Protein AF-A0AAD7LQ20-F1 (afdb_monomer)

Nearest PDB structures (foldseek):
  2kn4-assembly1_A  TM=4.899E-01  e=9.758E-01  Streptococcus sp. 'group G'
  3mi7-assembly1_X-2  TM=3.650E-01  e=8.536E+00  Human papillomavirus 16
  1zzf-assembly1_B  TM=3.301E-01  e=7.513E+00  Human papillomavirus 16
  3zfv-assembly3_D  TM=3.156E-01  e=6.205E+00  Saccharolobus solfataricus

Radius of gyration: 23.11 Å; Cα contacts (8 Å, |Δi|>4): 208; chains: 1; bounding box: 68×62×47 Å

Organism: Quillaja saponaria (NCBI:txid32244)

pLDDT: mean 76.3, std 13.93, range [39.38, 92.31]

Secondary structure (DSSP, 8-state):
-TTTTTSPPEEETTEEE------TT--TTT----EEEEEEEEET--GGG--HHHHHHHHTTTSEEEEE-HHHHTT--TTEEEEEEEEETTSPP--EEEETTEEEE-EEES-TTB-TTT--BS--GGG-HHHHHHHHHHHHHHHHHHHHHHTS-----

Mean predicted aligned error: 12.34 Å

InterPro domains:
  IPR001878 Zinc finger, CCHC-type [PS50158] (115-128)
  IPR040256 Uncharacterized protein At4g02000-like [PTHR31286] (1-137)

Sequence (157 aa):
MEMVWKGSPWLILDHYLTLRHWEPNFDPFNTKEEKVTVWVRFPGIPIEYHDGQFLTNLSRRIGTPVKCDSTTSHADRVNFARVCIEVDLTKTLVSKYRQRKRVLYIEFERLHLVCFQCGKYGHTKETCYEVTHKEQAVNTSMSEAEVLKGLGTSFGW

Foldseek 3Di:
DCDVVLDAFDADPLDTDADDDDDPPDDPVPDDPQKGKWKKKFFPDALVQLDPVSVCVVCVVFAHFRAWDVCSNVCVDRGITMTIGMHGLQDQGDQWDDDPPDIIGMDTPSQDQQAPPRRHGDHYVVPDPVVVVVVVVVVVVVVVVVVVVVVPDDDDD

Structure (mmCIF, N/CA/C/O backbone):
data_AF-A0AAD7LQ20-F1
#
_entry.id   AF-A0AAD7LQ20-F1
#
loop_
_atom_site.group_PDB
_atom_site.id
_atom_site.type_symbol
_atom_site.label_atom_id
_atom_site.label_alt_id
_atom_site.label_comp_id
_atom_site.label_asym_id
_atom_site.label_entity_id
_atom_site.label_seq_id
_atom_site.pdbx_PDB_ins_code
_atom_site.Cartn_x
_atom_site.Cartn_y
_atom_site.Cartn_z
_atom_site.occupancy
_atom_site.B_iso_or_equiv
_atom_site.auth_seq_id
_atom_site.auth_comp_id
_atom_site.auth_asym_id
_atom_site.auth_atom_id
_atom_site.pdbx_PDB_model_num
ATOM 1 N N . MET A 1 1 ? 15.578 -17.427 10.341 1.00 39.38 1 MET A N 1
ATOM 2 C CA . MET A 1 1 ? 14.529 -16.614 11.005 1.00 39.38 1 MET A CA 1
ATOM 3 C C . MET A 1 1 ? 14.106 -15.367 10.221 1.00 39.38 1 MET A C 1
ATOM 5 O O . MET A 1 1 ? 12.972 -14.953 10.389 1.00 39.38 1 MET A O 1
ATOM 9 N N . GLU A 1 2 ? 14.918 -14.797 9.318 1.00 45.28 2 GLU A N 1
ATOM 10 C CA . GLU A 1 2 ? 14.503 -13.634 8.495 1.00 45.28 2 GLU A CA 1
ATOM 11 C C . GLU A 1 2 ? 13.438 -13.924 7.415 1.00 45.28 2 GLU A C 1
ATOM 13 O O . GLU A 1 2 ? 12.812 -12.994 6.912 1.00 45.28 2 GLU A O 1
ATOM 18 N N . MET A 1 3 ? 13.220 -15.187 7.031 1.00 45.62 3 MET A N 1
ATOM 19 C CA . MET A 1 3 ? 12.320 -15.532 5.916 1.00 45.62 3 MET A CA 1
ATOM 20 C C . MET A 1 3 ? 10.839 -15.258 6.213 1.00 45.62 3 MET A C 1
ATOM 22 O O . MET A 1 3 ? 10.075 -15.044 5.279 1.00 45.62 3 MET A O 1
ATOM 26 N N . VAL A 1 4 ? 10.444 -15.233 7.491 1.00 50.97 4 VAL A N 1
ATOM 27 C CA . VAL A 1 4 ? 9.051 -14.982 7.901 1.00 50.97 4 VAL A CA 1
ATOM 28 C C . VAL A 1 4 ? 8.698 -13.497 7.752 1.00 50.97 4 VAL A C 1
ATOM 30 O O . VAL A 1 4 ? 7.628 -13.173 7.251 1.00 50.97 4 VAL A O 1
ATOM 33 N N . TRP A 1 5 ? 9.640 -12.606 8.085 1.00 51.75 5 TRP A N 1
ATOM 34 C CA . TRP A 1 5 ? 9.490 -11.149 7.964 1.00 51.75 5 TRP A CA 1
ATOM 35 C C . TRP A 1 5 ? 9.653 -10.643 6.528 1.00 51.75 5 TRP A C 1
ATOM 37 O O . TRP A 1 5 ? 8.991 -9.697 6.123 1.00 51.75 5 TRP A O 1
ATOM 47 N N . LYS A 1 6 ? 10.517 -11.289 5.733 1.00 53.47 6 LYS A N 1
ATOM 48 C CA . LYS A 1 6 ? 10.741 -10.965 4.309 1.00 53.47 6 LYS A CA 1
ATOM 49 C C . LYS A 1 6 ? 9.741 -11.661 3.365 1.00 53.47 6 LYS A C 1
ATOM 51 O O . LYS A 1 6 ? 9.909 -11.605 2.140 1.00 53.47 6 LYS A O 1
ATOM 56 N N . GLY A 1 7 ? 8.766 -12.377 3.930 1.00 55.62 7 GLY A N 1
ATOM 57 C CA . GLY A 1 7 ? 7.741 -13.135 3.220 1.00 55.62 7 GLY A CA 1
ATOM 58 C C . GLY A 1 7 ? 6.648 -12.245 2.629 1.00 55.62 7 GLY A C 1
ATOM 59 O O . GLY A 1 7 ? 6.456 -11.107 3.040 1.00 55.62 7 GLY A O 1
ATOM 60 N N . SER A 1 8 ? 5.939 -12.770 1.629 1.00 57.12 8 SER A N 1
ATOM 61 C CA . SER A 1 8 ? 4.755 -12.106 1.069 1.00 57.12 8 SER A CA 1
ATOM 62 C C . SER A 1 8 ? 3.671 -11.915 2.141 1.00 57.12 8 SER A C 1
ATOM 64 O O . SER 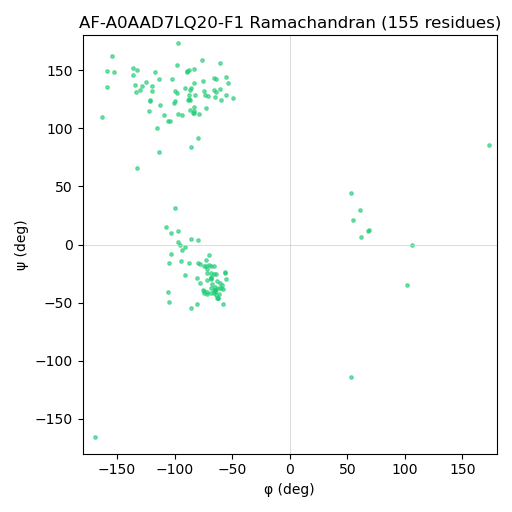A 1 8 ? 3.640 -12.702 3.085 1.00 57.12 8 SER A O 1
ATOM 66 N N . PRO A 1 9 ? 2.757 -10.939 1.977 1.00 65.12 9 PRO A N 1
ATOM 67 C CA . PRO A 1 9 ? 1.611 -10.764 2.866 1.00 65.12 9 PRO A CA 1
ATOM 68 C C . PRO A 1 9 ? 0.884 -12.096 3.056 1.00 65.12 9 PRO A C 1
ATOM 70 O O . PRO A 1 9 ? 0.537 -12.758 2.070 1.00 65.12 9 PRO A O 1
ATOM 73 N N . TRP A 1 10 ? 0.695 -12.503 4.308 1.00 69.25 10 TRP A N 1
ATOM 74 C CA . TRP A 1 10 ? 0.050 -13.765 4.635 1.00 69.25 10 TRP A CA 1
ATOM 75 C C . TRP A 1 10 ? -1.463 -13.577 4.573 1.00 69.25 10 TRP A C 1
ATOM 77 O O . TRP A 1 10 ? -2.016 -12.654 5.167 1.00 69.25 10 TRP A O 1
ATOM 87 N N . LEU A 1 11 ? -2.125 -14.457 3.830 1.00 66.38 11 LEU A N 1
ATOM 88 C CA . LEU A 1 11 ? -3.578 -14.532 3.757 1.00 66.38 11 LEU A CA 1
ATOM 89 C C . LEU A 1 11 ? -3.992 -15.926 4.192 1.00 66.38 11 LEU A C 1
ATOM 91 O O . LEU A 1 11 ? -3.525 -16.915 3.625 1.00 66.38 11 LEU A O 1
ATOM 95 N N . ILE A 1 12 ? -4.863 -15.987 5.189 1.00 72.56 12 ILE A N 1
ATOM 96 C CA . ILE A 1 12 ? -5.468 -17.227 5.663 1.00 72.56 12 ILE A CA 1
ATOM 97 C C . ILE A 1 12 ? -6.972 -17.032 5.530 1.00 72.56 12 ILE A C 1
ATOM 99 O O . ILE A 1 12 ? -7.528 -16.161 6.189 1.00 72.56 12 ILE A O 1
ATOM 103 N N . LEU A 1 13 ? -7.620 -17.818 4.663 1.00 72.94 13 LEU A N 1
ATOM 104 C CA . LEU A 1 13 ? -9.072 -17.741 4.427 1.00 72.94 13 LEU A CA 1
ATOM 105 C C . LEU A 1 13 ? -9.549 -16.317 4.068 1.00 72.94 13 LEU A C 1
ATOM 107 O O . LEU A 1 13 ? -10.516 -15.827 4.633 1.00 72.94 13 LEU A O 1
ATOM 111 N N . ASP A 1 14 ? -8.822 -15.629 3.183 1.00 67.06 14 ASP A N 1
ATOM 112 C CA . ASP A 1 14 ? -9.067 -14.230 2.780 1.00 67.06 14 ASP A CA 1
ATOM 113 C C . ASP A 1 14 ? -8.968 -13.177 3.900 1.00 67.06 14 ASP A C 1
ATOM 115 O O . ASP A 1 14 ? -9.168 -11.983 3.663 1.00 67.06 14 ASP A O 1
ATOM 119 N N . HIS A 1 15 ? -8.539 -13.582 5.096 1.00 69.06 15 HIS A N 1
ATOM 120 C CA . HIS A 1 15 ? -8.163 -12.677 6.170 1.00 69.06 15 HIS A CA 1
ATOM 121 C C . HIS A 1 15 ? -6.670 -12.354 6.108 1.00 69.06 15 HIS A C 1
ATOM 123 O O . HIS A 1 15 ? -5.819 -13.234 5.936 1.00 69.06 15 HIS A O 1
ATOM 129 N N . TYR A 1 16 ? -6.353 -11.070 6.259 1.00 70.06 16 TYR A N 1
ATOM 130 C CA . TYR A 1 16 ? -4.983 -10.585 6.344 1.00 70.06 16 TYR A CA 1
ATOM 131 C C . TYR A 1 16 ? -4.348 -10.982 7.664 1.00 70.06 16 TYR A C 1
ATOM 133 O O . TYR A 1 16 ? -4.881 -10.675 8.728 1.00 70.06 16 TYR A O 1
ATOM 141 N N . LEU A 1 17 ? -3.175 -11.598 7.585 1.00 71.44 17 LEU A N 1
ATOM 142 C CA . LEU A 1 17 ? -2.297 -11.773 8.725 1.00 71.44 17 LEU A CA 1
ATOM 143 C C . LEU A 1 17 ? -1.145 -10.774 8.601 1.00 71.44 17 LEU A C 1
ATOM 145 O O . LEU A 1 17 ? -0.243 -10.929 7.770 1.00 71.44 17 LEU A O 1
ATOM 149 N N . THR A 1 18 ? -1.190 -9.741 9.435 1.00 67.69 18 THR A N 1
ATOM 150 C CA . THR A 1 18 ? -0.091 -8.791 9.602 1.00 67.69 18 THR A CA 1
ATOM 151 C C . THR A 1 18 ? 0.872 -9.347 10.643 1.00 67.69 18 THR A C 1
ATOM 153 O O . THR A 1 18 ? 0.463 -9.842 11.690 1.00 67.69 18 THR A O 1
ATOM 156 N N . LEU A 1 19 ? 2.167 -9.312 10.343 1.00 70.94 19 LEU A N 1
ATOM 157 C CA . LEU A 1 19 ? 3.207 -9.673 11.299 1.00 70.94 19 LEU A CA 1
ATOM 158 C C . LEU A 1 19 ? 3.783 -8.391 11.895 1.00 70.94 19 LEU A C 1
ATOM 160 O O . LEU A 1 19 ? 4.162 -7.488 11.150 1.00 70.94 19 LEU A O 1
ATOM 164 N N . ARG A 1 20 ? 3.911 -8.338 13.223 1.00 70.31 20 ARG A N 1
ATOM 165 C CA . ARG A 1 20 ? 4.514 -7.212 13.946 1.00 70.31 20 ARG A CA 1
ATOM 166 C C . ARG A 1 20 ? 5.654 -7.679 14.835 1.00 70.31 20 ARG A C 1
ATOM 168 O O . ARG A 1 20 ? 5.540 -8.708 15.499 1.00 70.31 20 ARG A O 1
ATOM 175 N N . HIS A 1 21 ? 6.735 -6.902 14.878 1.00 73.56 21 HIS A N 1
ATOM 176 C CA . HIS A 1 21 ? 7.794 -7.117 15.857 1.00 73.56 21 HIS A CA 1
ATOM 177 C C . HIS A 1 21 ? 7.222 -7.158 17.277 1.00 73.56 21 HIS A C 1
ATOM 179 O O . HIS A 1 21 ? 6.340 -6.379 17.629 1.00 73.56 21 HIS A O 1
ATOM 185 N N . TRP A 1 22 ? 7.731 -8.089 18.082 1.00 81.19 22 TRP A N 1
ATOM 186 C CA . TRP A 1 22 ? 7.350 -8.176 19.482 1.00 81.19 22 TRP A CA 1
ATOM 187 C C . TRP A 1 22 ? 7.712 -6.877 20.207 1.00 81.19 22 TRP A C 1
ATOM 189 O O . TRP A 1 22 ? 8.828 -6.374 20.066 1.00 81.19 22 TRP A O 1
ATOM 199 N N . GLU A 1 23 ? 6.773 -6.371 21.000 1.00 78.50 23 GLU A N 1
ATOM 200 C CA . GLU A 1 23 ? 6.939 -5.182 21.827 1.00 78.50 23 GLU A CA 1
ATOM 201 C C . GLU A 1 23 ? 6.524 -5.504 23.272 1.00 78.50 23 GLU A C 1
ATOM 203 O O . GLU A 1 23 ? 5.504 -6.170 23.489 1.00 78.50 23 GLU A O 1
ATOM 208 N N . PRO A 1 24 ? 7.291 -5.057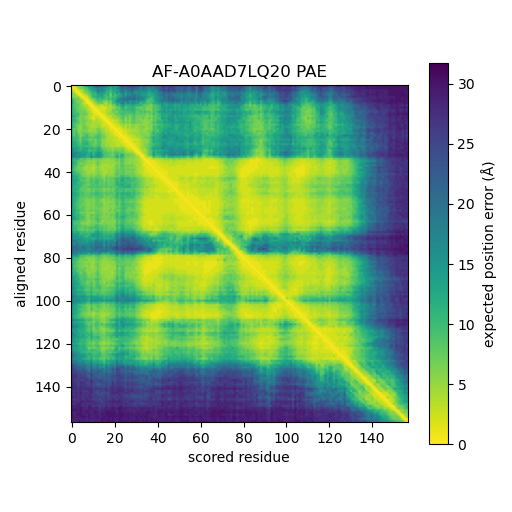 24.280 1.00 86.81 24 PRO A N 1
ATOM 209 C CA . PRO A 1 24 ? 6.906 -5.227 25.675 1.00 86.81 24 PRO A CA 1
ATOM 210 C C . PRO A 1 24 ? 5.648 -4.405 25.995 1.00 86.81 24 PRO A C 1
ATOM 212 O O . PRO A 1 24 ? 5.502 -3.280 25.525 1.00 86.81 24 PRO A O 1
ATOM 215 N N . ASN A 1 25 ? 4.767 -4.946 26.844 1.00 86.56 25 ASN A N 1
ATOM 216 C CA . ASN A 1 25 ? 3.491 -4.329 27.249 1.00 86.56 25 ASN A CA 1
ATOM 217 C C . ASN A 1 25 ? 2.492 -4.080 26.096 1.00 86.56 25 ASN A C 1
ATOM 219 O O . ASN A 1 25 ? 1.693 -3.148 26.164 1.00 86.56 25 ASN A O 1
ATOM 223 N N . PHE A 1 26 ? 2.524 -4.904 25.042 1.00 82.25 26 PHE A N 1
ATOM 224 C CA . PHE A 1 26 ? 1.543 -4.858 23.954 1.00 82.25 26 PHE A CA 1
ATOM 225 C C . PHE A 1 26 ? 0.112 -5.108 24.463 1.00 82.25 26 PHE A C 1
ATOM 227 O O . PHE A 1 26 ? -0.165 -6.146 25.065 1.00 82.25 26 PHE A O 1
ATOM 234 N N . ASP A 1 27 ? -0.794 -4.169 24.178 1.00 82.69 27 ASP A N 1
ATOM 235 C CA . ASP A 1 27 ? -2.222 -4.276 24.488 1.00 82.69 27 ASP A CA 1
ATOM 236 C C . ASP A 1 27 ? -3.026 -4.561 23.206 1.00 82.69 27 ASP A C 1
ATOM 238 O O . ASP A 1 27 ? -3.216 -3.650 22.393 1.00 82.69 27 ASP A O 1
ATOM 242 N N . PRO A 1 28 ? -3.535 -5.789 23.005 1.00 78.62 28 PRO A N 1
ATOM 243 C CA . PRO A 1 28 ? -4.271 -6.147 21.795 1.00 78.62 28 PRO A CA 1
ATOM 244 C C . PRO A 1 28 ? -5.604 -5.401 21.633 1.00 78.62 28 PRO A C 1
ATOM 246 O O . PRO A 1 28 ? -6.128 -5.361 20.524 1.00 78.62 28 PRO A O 1
ATOM 249 N N . PHE A 1 29 ? -6.168 -4.817 22.695 1.00 80.44 29 PHE A N 1
ATOM 250 C CA . PHE A 1 29 ? -7.479 -4.162 22.637 1.00 80.44 29 PHE A CA 1
ATOM 251 C C . PHE A 1 29 ? -7.395 -2.674 22.293 1.00 80.44 29 PHE A C 1
ATOM 253 O O . PHE A 1 29 ? -8.341 -2.118 21.737 1.00 80.44 29 PHE A O 1
ATOM 260 N N . ASN A 1 30 ? -6.269 -2.030 22.601 1.00 76.50 30 ASN A N 1
ATOM 261 C CA . ASN A 1 30 ? -6.044 -0.612 22.314 1.00 76.50 30 ASN A CA 1
ATOM 262 C C . ASN A 1 30 ? -5.104 -0.387 21.119 1.00 76.50 30 ASN A C 1
ATOM 264 O O . ASN A 1 30 ? -5.039 0.706 20.551 1.00 76.50 30 ASN A O 1
ATOM 268 N N . THR A 1 31 ? -4.363 -1.416 20.710 1.00 73.12 31 THR A N 1
ATOM 269 C CA . THR A 1 31 ? -3.417 -1.286 19.607 1.00 73.12 31 THR A CA 1
ATOM 270 C C . THR A 1 31 ? -4.132 -1.344 18.263 1.00 73.12 31 THR A C 1
ATOM 272 O O . THR A 1 31 ? -4.625 -2.389 17.846 1.00 73.12 31 THR A O 1
ATOM 275 N N . LYS A 1 32 ? -4.143 -0.221 17.542 1.00 67.88 32 LYS A N 1
ATOM 276 C CA . LYS A 1 32 ? -4.608 -0.176 16.155 1.00 67.88 32 LYS A CA 1
ATOM 277 C C . LYS A 1 32 ? -3.478 -0.606 15.225 1.00 67.88 32 LYS A C 1
ATOM 279 O O . LYS A 1 32 ? -2.461 0.076 15.108 1.00 67.88 32 LYS A O 1
ATOM 284 N N . GLU A 1 33 ? -3.643 -1.745 14.562 1.00 66.50 33 GLU A N 1
ATOM 285 C CA . GLU A 1 33 ? -2.777 -2.127 13.446 1.00 66.50 33 GLU A CA 1
ATOM 286 C C . GLU A 1 33 ? -3.213 -1.387 12.187 1.00 66.50 33 GLU A C 1
ATOM 288 O O . GLU A 1 33 ? -4.085 -1.807 11.432 1.00 66.50 33 GLU A O 1
ATOM 293 N N . GLU A 1 34 ? -2.600 -0.228 11.989 1.00 78.94 34 GLU A N 1
ATOM 294 C CA . GLU A 1 34 ? -2.936 0.683 10.899 1.00 78.94 34 GLU A CA 1
ATOM 295 C C . GLU A 1 34 ? -2.067 0.460 9.664 1.00 78.94 34 GLU A C 1
ATOM 297 O O . GLU A 1 34 ? -2.290 1.08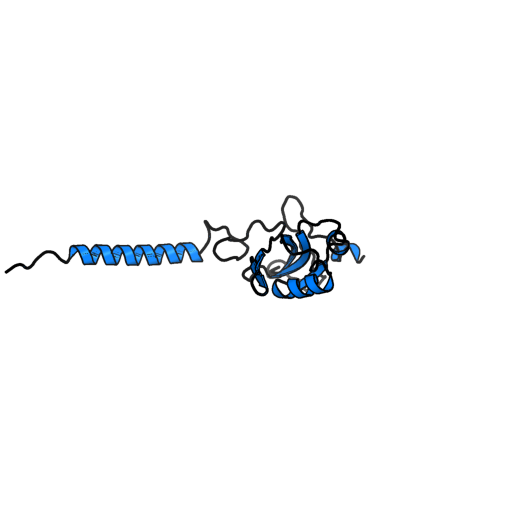1 8.631 1.00 78.94 34 GLU A O 1
ATOM 302 N N . LYS A 1 35 ? -1.075 -0.429 9.748 1.00 83.25 35 LYS A N 1
ATOM 303 C CA . LYS A 1 35 ? -0.129 -0.684 8.668 1.00 83.25 35 LYS A CA 1
ATOM 304 C C . LYS A 1 35 ? -0.194 -2.122 8.201 1.00 83.25 35 LYS A C 1
ATOM 306 O O . LYS A 1 35 ? -0.210 -3.042 9.010 1.00 83.25 35 LYS A O 1
ATOM 311 N N . VAL A 1 36 ? -0.172 -2.308 6.889 1.00 84.06 36 VAL A N 1
ATOM 312 C CA . VAL A 1 36 ? -0.169 -3.631 6.265 1.00 84.06 36 VAL A CA 1
ATOM 313 C C . VAL A 1 36 ? 0.836 -3.664 5.127 1.00 84.06 36 VAL A C 1
ATOM 315 O O . VAL A 1 36 ? 1.035 -2.679 4.417 1.00 84.06 36 VAL A O 1
ATOM 318 N N . THR A 1 37 ? 1.470 -4.816 4.938 1.00 86.69 37 THR A N 1
ATOM 319 C CA . THR A 1 37 ? 2.306 -5.057 3.764 1.00 86.69 37 THR A CA 1
ATOM 320 C C . THR A 1 37 ? 1.434 -5.587 2.630 1.00 86.69 37 THR A C 1
ATOM 322 O O . THR A 1 37 ? 0.688 -6.543 2.817 1.00 86.69 37 THR A O 1
ATOM 325 N N . VAL A 1 38 ? 1.519 -4.980 1.449 1.00 87.25 38 VAL A N 1
ATOM 326 C CA . VAL A 1 38 ? 0.737 -5.341 0.258 1.00 87.25 38 VAL A CA 1
ATOM 327 C C . VAL A 1 38 ? 1.618 -5.362 -0.982 1.00 87.25 38 VAL A C 1
ATOM 329 O O . VAL A 1 38 ? 2.621 -4.654 -1.083 1.00 87.25 38 VAL A O 1
ATOM 332 N N . TRP A 1 39 ? 1.238 -6.191 -1.951 1.00 89.94 39 TRP A N 1
ATOM 333 C CA . TRP A 1 39 ? 1.838 -6.154 -3.278 1.00 89.94 39 TRP A CA 1
ATOM 334 C C . TRP A 1 39 ? 1.128 -5.114 -4.133 1.00 89.94 39 TRP A C 1
ATOM 336 O O . TRP A 1 39 ? -0.098 -5.071 -4.184 1.00 89.94 39 TRP A O 1
ATOM 346 N N . VAL A 1 40 ? 1.910 -4.303 -4.833 1.00 91.31 40 VAL A N 1
ATOM 347 C CA . VAL A 1 40 ? 1.420 -3.269 -5.737 1.00 91.31 40 VAL A CA 1
ATOM 348 C C . VAL A 1 40 ? 1.926 -3.549 -7.140 1.00 91.31 40 VAL A C 1
ATOM 350 O O . VAL A 1 40 ? 3.117 -3.814 -7.331 1.00 91.31 40 VAL A O 1
ATOM 353 N N . ARG A 1 41 ? 1.021 -3.488 -8.119 1.00 91.94 41 ARG A N 1
ATOM 354 C CA . ARG A 1 41 ? 1.344 -3.578 -9.544 1.00 91.94 41 ARG A CA 1
ATOM 355 C C . ARG A 1 41 ? 1.327 -2.200 -10.187 1.00 91.94 41 ARG A C 1
ATOM 357 O O . ARG A 1 41 ? 0.461 -1.371 -9.908 1.00 91.94 41 ARG A O 1
ATOM 364 N N . PHE A 1 42 ? 2.262 -2.020 -11.108 1.00 91.06 42 PHE A N 1
ATOM 365 C CA . PHE A 1 42 ? 2.376 -0.877 -12.002 1.00 91.06 42 PHE A CA 1
ATOM 366 C C . PHE A 1 42 ? 2.134 -1.356 -13.442 1.00 91.06 42 PHE A C 1
ATOM 368 O O . PHE A 1 42 ? 3.096 -1.623 -14.173 1.00 91.06 42 PHE A O 1
ATOM 375 N N . PRO A 1 43 ? 0.867 -1.549 -13.851 1.00 89.56 43 PRO A N 1
ATOM 376 C CA . PRO A 1 43 ? 0.538 -1.978 -15.205 1.00 89.56 43 PRO A CA 1
ATOM 377 C C . PRO A 1 43 ? 0.944 -0.929 -16.246 1.00 89.56 43 PRO A C 1
ATOM 379 O O . PRO A 1 43 ? 0.814 0.278 -16.031 1.00 89.56 43 PRO A O 1
ATOM 382 N N . GLY A 1 44 ? 1.434 -1.397 -17.397 1.00 86.25 44 GLY A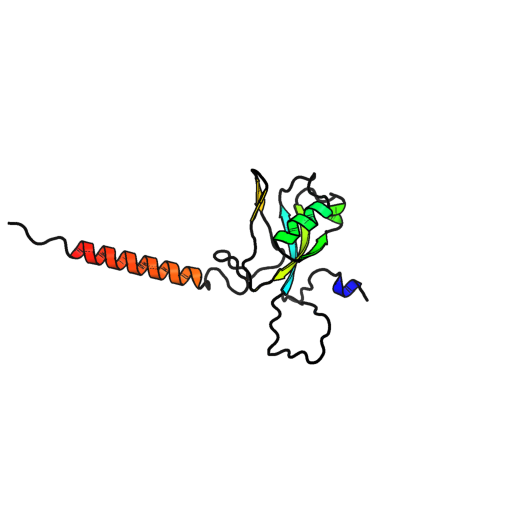 N 1
ATOM 383 C CA . GLY A 1 44 ? 1.748 -0.534 -18.542 1.00 86.25 44 GLY A CA 1
ATOM 384 C C . GLY A 1 44 ? 2.945 0.402 -18.342 1.00 86.25 44 GLY A C 1
ATOM 385 O O . GLY A 1 44 ? 3.145 1.320 -19.143 1.00 86.25 44 GLY A O 1
ATOM 386 N N . ILE A 1 45 ? 3.749 0.197 -17.292 1.00 86.31 45 ILE A N 1
ATOM 387 C CA . ILE A 1 45 ? 5.011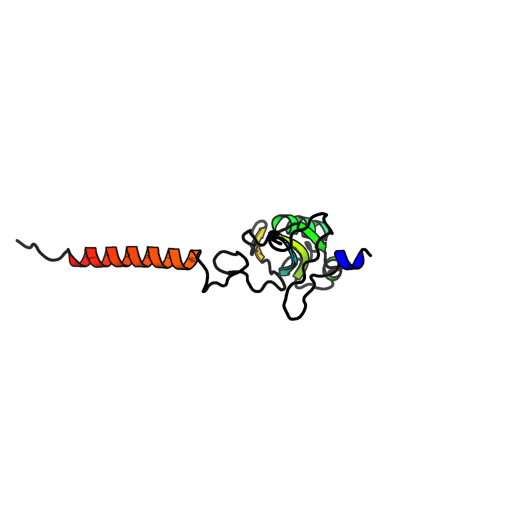 0.915 -17.141 1.00 86.31 45 ILE A CA 1
ATOM 388 C C . ILE A 1 45 ? 6.048 0.352 -18.137 1.00 86.31 45 ILE A C 1
ATOM 390 O O . ILE A 1 45 ? 6.229 -0.868 -18.188 1.00 86.31 45 ILE A O 1
ATOM 394 N N . PRO A 1 46 ? 6.717 1.201 -18.948 1.00 85.38 46 PRO A N 1
ATOM 395 C CA . PRO A 1 46 ? 7.730 0.737 -19.895 1.00 85.38 46 PRO A CA 1
ATOM 396 C C . PRO A 1 46 ? 8.834 -0.074 -19.216 1.00 85.38 46 PRO A C 1
ATOM 398 O O . PRO A 1 46 ? 9.248 0.271 -18.110 1.00 85.38 46 PRO A O 1
ATOM 401 N N . ILE A 1 47 ? 9.340 -1.098 -19.906 1.00 85.06 47 ILE A N 1
ATOM 402 C CA . ILE A 1 47 ? 10.390 -2.005 -19.409 1.00 85.06 47 ILE A CA 1
ATOM 403 C C . ILE A 1 47 ? 11.663 -1.270 -18.959 1.00 85.06 47 ILE A C 1
ATOM 405 O O . ILE A 1 47 ? 12.310 -1.673 -18.002 1.00 85.06 47 ILE A O 1
ATOM 409 N N . GLU A 1 48 ? 11.960 -0.120 -19.570 1.00 84.56 48 GLU A N 1
ATOM 410 C CA . GLU A 1 48 ? 13.053 0.794 -19.201 1.00 84.56 48 GLU A CA 1
ATOM 411 C C . GLU A 1 48 ? 12.987 1.265 -17.735 1.00 84.56 48 GLU A C 1
ATOM 413 O O . GLU A 1 48 ? 13.989 1.670 -17.154 1.00 84.56 48 GLU A O 1
ATOM 418 N N . TYR A 1 49 ? 11.795 1.225 -17.135 1.00 84.88 49 TYR A N 1
ATOM 419 C CA . TYR A 1 49 ? 11.528 1.621 -15.755 1.00 84.88 49 TYR A CA 1
ATOM 420 C C . TYR A 1 49 ? 11.357 0.427 -14.806 1.00 84.88 49 TYR A C 1
ATOM 422 O O . TYR A 1 49 ? 10.936 0.621 -13.667 1.00 84.88 49 TYR A O 1
ATOM 430 N N . HIS A 1 50 ? 11.659 -0.801 -15.245 1.00 86.19 50 HIS A N 1
ATOM 431 C CA . HIS A 1 50 ? 11.617 -1.996 -14.386 1.00 86.19 50 HIS A CA 1
ATOM 432 C C . HIS A 1 50 ? 12.861 -2.127 -13.496 1.00 86.19 50 HIS A C 1
ATOM 434 O O . HIS A 1 50 ? 12.981 -3.078 -12.729 1.00 86.19 50 HIS A O 1
ATOM 440 N N . ASP A 1 51 ? 13.761 -1.142 -13.551 1.00 86.38 51 ASP A N 1
ATOM 441 C CA . ASP A 1 51 ? 14.878 -1.029 -12.626 1.00 86.38 51 ASP A CA 1
ATOM 442 C C . ASP A 1 51 ? 14.393 -1.013 -11.166 1.00 86.38 51 ASP A C 1
ATOM 444 O O . ASP A 1 51 ? 13.528 -0.224 -10.766 1.00 86.38 51 ASP A O 1
ATOM 448 N N . GLY A 1 52 ? 14.982 -1.883 -10.344 1.00 87.38 52 GLY A N 1
ATOM 449 C CA . GLY A 1 52 ? 14.575 -2.054 -8.953 1.00 87.38 52 GLY A CA 1
ATOM 450 C C . GLY A 1 52 ? 14.730 -0.774 -8.129 1.00 87.38 52 GLY A C 1
ATOM 451 O O . GLY A 1 52 ? 13.912 -0.510 -7.243 1.00 87.38 52 GLY A O 1
ATOM 452 N N . GLN A 1 53 ? 15.732 0.060 -8.426 1.00 89.19 53 GLN A N 1
ATOM 453 C CA . GLN A 1 53 ? 15.955 1.314 -7.711 1.00 89.19 53 GLN A CA 1
ATOM 454 C C . GLN A 1 53 ? 14.917 2.368 -8.113 1.00 89.19 53 GLN A C 1
ATOM 456 O O . GLN A 1 53 ? 14.354 3.042 -7.242 1.00 89.19 53 GLN A O 1
ATOM 461 N N . PHE A 1 54 ? 14.592 2.462 -9.404 1.00 89.12 54 PHE A N 1
ATOM 462 C CA . PHE A 1 54 ? 13.492 3.281 -9.905 1.00 89.12 54 PHE A CA 1
ATOM 463 C C . PHE A 1 54 ? 12.158 2.881 -9.266 1.00 89.12 54 PHE A C 1
ATOM 465 O O . PHE A 1 54 ? 11.466 3.734 -8.708 1.00 89.12 54 PHE A O 1
ATOM 472 N N . LEU A 1 55 ? 11.815 1.592 -9.285 1.00 90.12 55 LEU A N 1
ATOM 473 C CA . LEU A 1 55 ? 10.563 1.083 -8.723 1.00 90.12 55 LEU A CA 1
ATOM 474 C C . LEU A 1 55 ? 10.479 1.288 -7.211 1.00 90.12 55 LEU A C 1
ATOM 476 O O . LEU A 1 55 ? 9.426 1.668 -6.698 1.00 90.12 55 LEU A O 1
ATOM 480 N N . THR A 1 56 ? 11.590 1.115 -6.495 1.00 91.00 56 THR A N 1
ATOM 481 C CA . THR A 1 56 ? 11.680 1.417 -5.060 1.00 91.00 56 THR A CA 1
ATOM 482 C C . THR A 1 56 ? 11.430 2.904 -4.803 1.00 91.00 56 THR A C 1
ATOM 484 O O . THR A 1 56 ? 10.631 3.259 -3.938 1.00 91.00 56 THR A O 1
ATOM 487 N N . ASN A 1 57 ? 12.052 3.794 -5.582 1.00 91.12 57 ASN A N 1
ATOM 488 C CA . ASN A 1 57 ? 11.854 5.242 -5.471 1.00 91.12 57 ASN A CA 1
ATOM 489 C C . ASN A 1 57 ? 10.424 5.677 -5.813 1.00 91.12 57 ASN A C 1
ATOM 491 O O . ASN A 1 57 ? 9.872 6.548 -5.142 1.00 91.12 57 ASN A O 1
ATOM 495 N N . LEU A 1 58 ? 9.817 5.072 -6.834 1.00 89.69 58 LEU A N 1
ATOM 496 C CA . LEU A 1 58 ? 8.416 5.290 -7.184 1.00 89.69 58 LEU A CA 1
ATOM 497 C C . LEU A 1 58 ? 7.501 4.850 -6.035 1.00 89.69 58 LEU A C 1
ATOM 499 O O . LEU A 1 58 ? 6.618 5.598 -5.618 1.00 89.69 58 LEU A O 1
ATOM 503 N N . SER A 1 59 ? 7.771 3.670 -5.481 1.00 91.69 59 SER A N 1
ATOM 504 C CA . SER A 1 59 ? 6.993 3.061 -4.403 1.00 91.69 59 SER A CA 1
ATOM 505 C C . SER A 1 59 ? 7.018 3.876 -3.110 1.00 91.69 59 SER A C 1
ATOM 507 O O . SER A 1 59 ? 5.996 3.931 -2.433 1.00 91.69 59 SER A O 1
ATOM 509 N N . ARG A 1 60 ? 8.110 4.604 -2.814 1.00 92.31 60 ARG A N 1
ATOM 510 C CA . ARG A 1 60 ? 8.208 5.527 -1.656 1.00 92.31 60 ARG A CA 1
ATOM 511 C C . ARG A 1 60 ? 7.127 6.605 -1.618 1.00 92.31 60 ARG A C 1
ATOM 513 O O . ARG A 1 60 ? 6.843 7.151 -0.559 1.00 92.31 60 ARG A O 1
ATOM 520 N N . ARG A 1 61 ? 6.546 6.947 -2.771 1.00 88.56 61 ARG A N 1
ATOM 521 C CA . ARG A 1 61 ? 5.459 7.936 -2.864 1.00 88.56 61 ARG A CA 1
ATOM 522 C C . ARG A 1 61 ? 4.096 7.357 -2.485 1.00 88.56 61 ARG A C 1
ATOM 524 O O . ARG A 1 61 ? 3.160 8.120 -2.284 1.00 88.56 61 ARG A O 1
ATOM 531 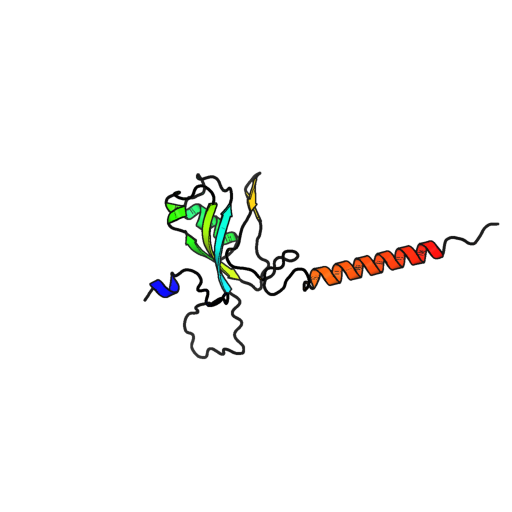N N . ILE A 1 62 ? 3.985 6.032 -2.449 1.00 90.50 62 ILE A N 1
ATOM 532 C CA . ILE A 1 62 ? 2.747 5.284 -2.205 1.00 90.50 62 ILE A CA 1
ATOM 533 C C . ILE A 1 62 ? 2.766 4.702 -0.788 1.00 90.50 62 ILE A C 1
ATOM 535 O O . ILE A 1 62 ? 1.760 4.749 -0.090 1.00 90.50 62 ILE A O 1
ATOM 539 N N . GLY A 1 63 ? 3.917 4.185 -0.357 1.00 91.38 63 GLY A N 1
ATOM 540 C CA . GLY A 1 63 ? 4.140 3.611 0.967 1.00 91.38 63 GLY A CA 1
ATOM 541 C C . GLY A 1 63 ? 5.624 3.355 1.215 1.00 91.38 63 GLY A C 1
ATOM 542 O O . GLY A 1 63 ? 6.479 3.842 0.476 1.00 91.38 63 GLY A O 1
ATOM 543 N N . THR A 1 64 ? 5.955 2.576 2.238 1.00 91.94 64 THR A N 1
ATOM 544 C CA . THR A 1 64 ? 7.344 2.211 2.544 1.00 91.94 64 THR A CA 1
ATOM 545 C C . THR A 1 64 ? 7.730 0.970 1.736 1.00 91.94 64 THR A C 1
ATOM 547 O O . THR A 1 64 ? 7.147 -0.088 1.958 1.00 91.94 64 THR A O 1
ATOM 550 N N . PRO A 1 65 ? 8.690 1.032 0.796 1.00 91.88 65 PRO A N 1
ATOM 551 C CA . PRO A 1 65 ? 9.081 -0.146 0.032 1.00 91.88 65 PRO A CA 1
ATOM 552 C C . PRO A 1 65 ? 9.733 -1.200 0.923 1.00 91.88 65 PRO A C 1
ATOM 554 O O . PRO A 1 65 ? 10.650 -0.889 1.681 1.00 91.88 65 PRO A O 1
ATOM 557 N N . VAL A 1 66 ? 9.291 -2.446 0.775 1.00 88.50 66 VAL A N 1
ATOM 558 C CA . VAL A 1 66 ? 9.824 -3.609 1.494 1.00 88.50 66 VAL A CA 1
ATOM 559 C C . VAL A 1 66 ? 10.691 -4.447 0.560 1.00 88.50 66 VAL A C 1
ATOM 561 O O . VAL A 1 66 ? 11.817 -4.805 0.900 1.00 88.50 66 VAL A O 1
ATOM 564 N N . LYS A 1 67 ? 10.177 -4.767 -0.636 1.00 86.69 67 LYS A N 1
ATOM 565 C CA . LYS A 1 67 ? 10.852 -5.675 -1.573 1.00 86.69 67 LYS A CA 1
ATOM 566 C C . LYS A 1 67 ? 10.376 -5.482 -3.012 1.00 86.69 67 LYS A C 1
ATOM 568 O O . LYS A 1 67 ? 9.178 -5.445 -3.260 1.00 86.69 67 LYS A O 1
ATOM 573 N N . CYS A 1 68 ? 11.299 -5.441 -3.971 1.00 86.50 68 CYS A N 1
ATOM 574 C CA . CYS A 1 68 ? 10.964 -5.533 -5.395 1.00 86.50 68 CYS A CA 1
ATOM 575 C C . CYS A 1 68 ? 10.808 -7.007 -5.808 1.00 86.50 68 CYS A C 1
ATOM 577 O O . CYS A 1 68 ? 11.579 -7.858 -5.355 1.00 86.50 68 CYS A O 1
ATOM 579 N N . ASP A 1 69 ? 9.806 -7.325 -6.629 1.00 81.38 69 ASP A N 1
ATOM 580 C CA . ASP A 1 69 ? 9.585 -8.691 -7.111 1.00 81.38 69 ASP A CA 1
ATOM 581 C C . ASP A 1 69 ? 10.759 -9.151 -7.988 1.00 81.38 69 ASP A C 1
ATOM 583 O O . ASP A 1 69 ? 11.169 -8.440 -8.906 1.00 81.38 69 ASP A O 1
ATOM 587 N N . SER A 1 70 ? 11.299 -10.346 -7.735 1.00 70.62 70 SER A N 1
ATOM 588 C CA . SER A 1 70 ? 12.468 -10.856 -8.465 1.00 70.62 70 SER A CA 1
ATOM 589 C C . SER A 1 70 ? 12.178 -11.006 -9.956 1.00 70.62 70 SER A C 1
ATOM 591 O O . SER A 1 70 ? 13.016 -10.669 -10.780 1.00 70.62 70 SER A O 1
ATOM 593 N N . THR A 1 71 ? 10.961 -11.421 -10.310 1.00 67.50 71 THR A N 1
ATOM 594 C CA . THR A 1 71 ? 10.523 -11.562 -11.707 1.00 67.50 71 THR A CA 1
ATOM 595 C C . THR A 1 71 ? 10.398 -10.212 -12.423 1.00 67.50 71 THR A C 1
ATOM 597 O O . THR A 1 71 ? 10.607 -10.138 -13.629 1.00 67.50 71 THR A O 1
ATOM 600 N N . THR A 1 72 ? 10.100 -9.129 -11.691 1.00 66.06 72 THR A N 1
ATOM 601 C CA . THR A 1 72 ? 10.157 -7.763 -12.244 1.00 66.06 72 THR A CA 1
ATOM 602 C C . THR A 1 72 ? 11.607 -7.332 -12.455 1.00 66.06 72 THR A C 1
ATOM 604 O O . THR A 1 72 ? 11.939 -6.80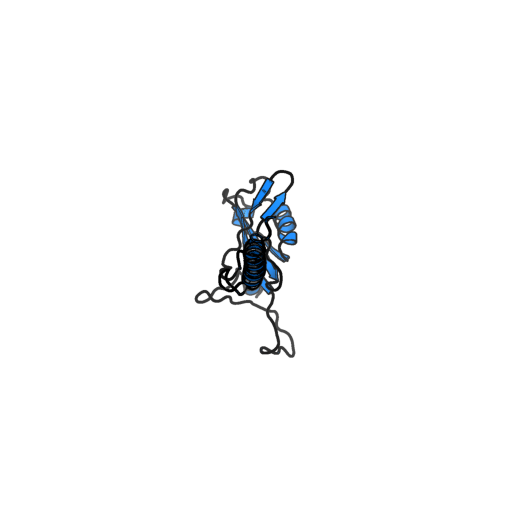1 -13.507 1.00 66.06 72 THR A O 1
ATOM 607 N N . SER A 1 73 ? 12.487 -7.623 -11.496 1.00 60.25 73 SER A N 1
ATOM 608 C CA . SER A 1 73 ? 13.915 -7.286 -11.580 1.00 60.25 73 SER A CA 1
ATOM 609 C C . SER A 1 73 ? 14.649 -8.006 -12.721 1.00 60.25 73 SER A C 1
ATOM 611 O O . SER A 1 73 ? 15.649 -7.494 -13.214 1.00 60.25 73 SER A O 1
ATOM 613 N N . HIS A 1 74 ? 14.157 -9.171 -13.152 1.00 61.16 74 HIS A N 1
ATOM 614 C CA . HIS A 1 74 ? 14.653 -9.896 -14.329 1.00 61.16 74 HIS A CA 1
ATOM 615 C C . HIS A 1 74 ? 13.917 -9.533 -15.630 1.00 61.16 74 HIS A C 1
ATOM 617 O O . HIS A 1 74 ? 14.278 -10.029 -16.691 1.00 61.16 74 HIS A O 1
ATOM 623 N N . ALA A 1 75 ? 12.905 -8.662 -15.562 1.00 61.00 75 ALA A N 1
ATOM 624 C CA . ALA A 1 75 ? 12.032 -8.286 -16.675 1.00 61.00 75 ALA A CA 1
ATOM 625 C C . ALA A 1 75 ? 11.329 -9.470 -17.381 1.00 61.00 75 ALA A C 1
ATOM 627 O O . ALA A 1 75 ? 10.831 -9.332 -18.498 1.00 61.00 75 ALA A O 1
ATOM 628 N N . ASP A 1 76 ? 11.206 -10.617 -16.703 1.00 58.72 76 ASP A N 1
ATOM 629 C CA . ASP A 1 76 ? 10.576 -11.837 -17.230 1.00 58.72 76 ASP A CA 1
ATOM 630 C C . ASP A 1 76 ? 9.053 -11.675 -17.431 1.00 58.72 76 ASP A C 1
ATOM 632 O O . ASP A 1 76 ? 8.412 -12.445 -18.148 1.00 58.72 76 ASP A O 1
ATOM 636 N N . ARG A 1 77 ? 8.442 -10.669 -16.786 1.00 61.47 77 ARG A N 1
ATOM 637 C CA . ARG A 1 77 ? 7.031 -10.283 -16.951 1.00 61.47 77 ARG A CA 1
ATOM 638 C C . ARG A 1 77 ? 6.926 -8.882 -17.544 1.00 61.47 77 ARG A C 1
ATOM 640 O O . ARG A 1 77 ? 6.986 -7.887 -16.834 1.00 61.47 77 ARG A O 1
ATOM 647 N N . VAL A 1 78 ? 6.666 -8.810 -18.847 1.00 65.56 78 VAL A N 1
ATOM 648 C CA . VAL A 1 78 ? 6.616 -7.538 -19.595 1.00 65.56 78 VAL A CA 1
ATOM 649 C C . VAL A 1 78 ? 5.359 -6.699 -19.283 1.00 65.56 78 VAL A C 1
ATOM 651 O O . VAL A 1 78 ? 5.341 -5.494 -19.513 1.00 65.56 78 VAL A O 1
ATOM 654 N N . ASN A 1 79 ? 4.304 -7.300 -18.720 1.00 77.25 79 ASN A N 1
ATOM 655 C CA . ASN A 1 79 ? 2.996 -6.638 -18.596 1.00 77.25 79 ASN A CA 1
ATOM 656 C C . ASN A 1 79 ? 2.880 -5.655 -17.415 1.00 77.25 79 ASN A C 1
ATOM 658 O O . ASN A 1 79 ? 2.094 -4.706 -17.483 1.00 77.25 79 ASN A O 1
ATOM 662 N N . PHE A 1 80 ? 3.619 -5.874 -16.324 1.00 85.75 80 PHE A N 1
ATOM 663 C CA . PHE A 1 80 ? 3.593 -5.002 -15.148 1.00 85.75 80 PHE A CA 1
ATOM 664 C C . PHE A 1 80 ? 4.859 -5.160 -14.309 1.00 85.75 80 PHE A C 1
ATOM 666 O O . PHE A 1 80 ? 5.407 -6.255 -14.202 1.00 85.75 80 PHE A O 1
ATOM 673 N N . ALA A 1 81 ? 5.258 -4.076 -13.646 1.00 89.56 81 ALA A N 1
ATOM 674 C CA . ALA A 1 81 ? 6.227 -4.132 -12.559 1.00 89.56 81 ALA A CA 1
ATOM 675 C C . ALA A 1 81 ? 5.514 -4.345 -11.218 1.00 89.56 81 ALA A C 1
ATOM 677 O O . ALA A 1 81 ? 4.382 -3.885 -11.040 1.00 89.56 81 ALA A O 1
ATOM 678 N N . ARG A 1 82 ? 6.160 -5.026 -10.267 1.00 90.69 82 ARG A N 1
ATOM 679 C CA . ARG A 1 82 ? 5.558 -5.374 -8.974 1.00 90.69 82 ARG A CA 1
ATOM 680 C C . ARG A 1 82 ? 6.492 -5.077 -7.802 1.00 90.69 82 ARG A C 1
ATOM 682 O O . ARG A 1 82 ? 7.650 -5.492 -7.793 1.00 90.69 82 ARG A O 1
ATOM 689 N N . VAL A 1 83 ? 5.971 -4.392 -6.783 1.00 91.50 83 VAL A N 1
ATOM 690 C CA . VAL A 1 83 ? 6.714 -4.050 -5.558 1.00 91.50 83 VAL A CA 1
ATOM 691 C C . VAL A 1 83 ? 5.860 -4.328 -4.328 1.00 91.50 83 VAL A C 1
ATOM 693 O O . VAL A 1 83 ? 4.667 -4.044 -4.299 1.00 91.50 83 VAL A O 1
ATOM 696 N N . CYS A 1 84 ? 6.479 -4.904 -3.308 1.00 89.94 84 CYS A N 1
ATOM 697 C CA . CYS A 1 84 ? 5.915 -5.093 -1.986 1.00 89.94 84 CYS A CA 1
ATOM 698 C C . CYS A 1 84 ? 6.183 -3.841 -1.151 1.00 89.94 84 CYS A C 1
ATOM 700 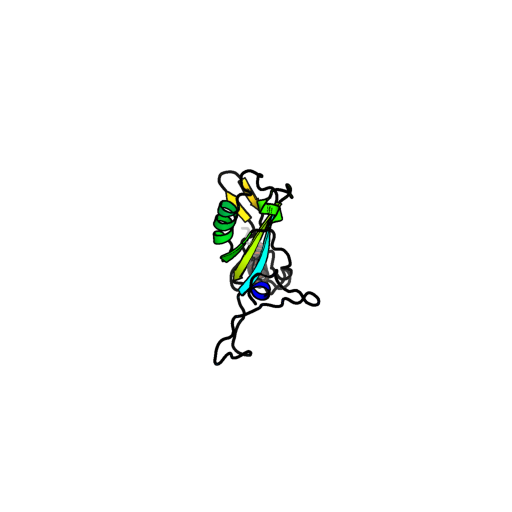O O . CYS A 1 84 ? 7.341 -3.422 -1.024 1.00 89.94 84 CYS A O 1
ATOM 702 N N . ILE A 1 85 ? 5.129 -3.245 -0.601 1.00 91.00 85 ILE A N 1
ATOM 703 C CA . ILE A 1 85 ? 5.200 -2.018 0.191 1.00 91.00 85 ILE A CA 1
ATOM 704 C C . ILE A 1 85 ? 4.389 -2.166 1.480 1.00 91.00 85 ILE A C 1
ATOM 706 O O . ILE A 1 85 ? 3.378 -2.860 1.502 1.00 91.00 85 ILE A O 1
ATOM 710 N N . GLU A 1 86 ? 4.804 -1.480 2.536 1.00 89.12 86 GLU A N 1
ATOM 711 C CA . GLU A 1 86 ? 3.993 -1.230 3.724 1.00 89.12 86 GLU A CA 1
ATOM 712 C C . GLU A 1 86 ? 3.169 0.044 3.498 1.00 89.12 86 GLU A C 1
ATOM 714 O O . GLU A 1 86 ? 3.717 1.102 3.171 1.00 89.12 86 GLU A O 1
ATOM 719 N N . VAL A 1 87 ? 1.850 -0.054 3.657 1.00 89.31 87 VAL A N 1
ATOM 720 C CA . VAL A 1 87 ? 0.910 1.068 3.547 1.00 89.31 87 VAL A CA 1
ATOM 721 C C . VAL A 1 87 ? 0.198 1.309 4.863 1.00 89.31 87 VAL A C 1
ATOM 723 O O . VAL A 1 87 ? -0.071 0.376 5.612 1.00 89.31 87 VAL A O 1
ATOM 726 N N . ASP A 1 88 ? -0.129 2.573 5.103 1.00 88.12 88 ASP A N 1
ATOM 727 C CA . ASP A 1 88 ? -0.937 3.032 6.226 1.00 88.12 88 ASP A CA 1
ATOM 728 C C . ASP A 1 88 ? -2.410 3.113 5.793 1.00 88.12 88 ASP A C 1
ATOM 730 O O . ASP A 1 88 ? -2.776 3.939 4.955 1.00 88.12 88 ASP A O 1
ATOM 734 N N . LEU A 1 89 ? -3.242 2.233 6.346 1.00 86.75 89 LEU A N 1
ATOM 735 C CA . LEU A 1 89 ? -4.664 2.077 6.047 1.00 86.75 89 LEU A CA 1
ATOM 736 C C . LEU A 1 89 ? -5.529 3.212 6.607 1.00 86.75 89 LEU A C 1
ATOM 738 O O . LEU A 1 89 ? -6.682 3.344 6.194 1.00 86.75 89 LEU A O 1
ATOM 742 N N . THR A 1 90 ? -4.999 4.052 7.505 1.00 85.12 90 THR A N 1
ATOM 743 C CA . THR A 1 90 ? -5.712 5.263 7.956 1.00 85.12 90 THR A CA 1
ATOM 744 C C . THR A 1 90 ? -5.716 6.363 6.903 1.00 85.12 90 THR A C 1
ATOM 746 O O . THR A 1 90 ? -6.532 7.289 6.956 1.00 85.12 90 THR A O 1
ATOM 749 N N . LYS A 1 91 ? -4.804 6.273 5.931 1.00 86.75 91 LYS A N 1
ATOM 750 C CA . LYS A 1 91 ? -4.630 7.259 4.871 1.00 86.75 91 LYS A CA 1
ATOM 751 C C . LYS A 1 91 ? -5.345 6.822 3.601 1.00 86.75 91 LYS A C 1
ATOM 753 O O . LYS A 1 91 ? -5.547 5.642 3.326 1.00 86.75 91 LYS A O 1
ATOM 758 N N . THR A 1 92 ? -5.707 7.810 2.790 1.00 88.12 92 THR A N 1
ATOM 759 C CA . THR A 1 92 ? -6.216 7.565 1.442 1.00 88.12 92 THR A CA 1
ATOM 760 C C . THR A 1 92 ? -5.123 6.933 0.584 1.00 88.12 92 THR A C 1
ATOM 762 O O . THR A 1 92 ? -4.019 7.468 0.463 1.00 88.12 92 THR A O 1
ATOM 765 N N . LEU A 1 93 ? -5.448 5.807 -0.040 1.00 89.94 93 LEU A N 1
ATOM 766 C CA . LEU A 1 93 ? -4.553 5.071 -0.917 1.00 89.94 93 LEU A CA 1
ATOM 767 C C . LEU A 1 93 ? -4.414 5.767 -2.274 1.00 89.94 93 LEU A C 1
ATOM 769 O O . LEU A 1 93 ? -5.378 6.266 -2.859 1.00 89.94 93 LEU A O 1
ATOM 773 N N . VAL A 1 94 ? -3.192 5.765 -2.803 1.00 89.00 94 VAL A N 1
ATOM 774 C CA . VAL A 1 94 ? -2.874 6.376 -4.097 1.00 89.00 94 VAL A CA 1
ATOM 775 C C . VAL A 1 94 ? -3.183 5.386 -5.220 1.00 89.00 94 VAL A C 1
ATOM 777 O O . VAL A 1 94 ? -2.501 4.378 -5.362 1.00 89.00 94 VAL A O 1
ATOM 780 N N . SER A 1 95 ? -4.185 5.684 -6.050 1.00 86.94 95 SER A N 1
ATOM 781 C CA . SER A 1 95 ? -4.613 4.821 -7.169 1.00 86.94 95 SER A CA 1
ATOM 782 C C . SER A 1 95 ? -3.981 5.170 -8.521 1.00 86.94 95 SER A C 1
ATOM 784 O O . SER A 1 95 ? -4.056 4.397 -9.477 1.00 86.94 95 SER A O 1
ATOM 786 N N . LYS A 1 96 ? -3.359 6.348 -8.635 1.00 88.88 96 LYS A N 1
ATOM 787 C CA . LYS A 1 96 ? -2.701 6.809 -9.862 1.00 88.88 96 LYS A CA 1
ATOM 788 C C . LYS A 1 96 ? -1.563 7.771 -9.567 1.00 88.88 96 LYS A C 1
ATOM 790 O O . LYS A 1 96 ? -1.630 8.574 -8.639 1.00 88.88 96 LYS A O 1
ATOM 795 N N . TYR A 1 97 ? -0.551 7.739 -10.418 1.00 84.00 97 TYR A N 1
ATOM 796 C CA . TYR A 1 97 ? 0.613 8.605 -10.347 1.00 84.00 97 TYR A CA 1
ATOM 797 C C . TYR A 1 97 ? 0.882 9.254 -11.703 1.00 84.00 97 TYR A C 1
ATOM 799 O O . TYR A 1 97 ? 0.887 8.592 -12.738 1.00 84.00 97 TYR A O 1
ATOM 807 N N . ARG A 1 98 ? 1.115 10.569 -11.723 1.00 84.19 98 ARG A N 1
ATOM 808 C CA . ARG A 1 98 ? 1.418 11.295 -12.960 1.00 84.19 98 ARG A CA 1
ATOM 809 C C . ARG A 1 98 ? 2.925 11.464 -13.110 1.00 84.19 98 ARG A C 1
ATOM 811 O O . ARG A 1 98 ? 3.536 12.236 -12.379 1.00 84.19 98 ARG A O 1
ATOM 818 N N . GLN A 1 99 ? 3.501 10.794 -14.106 1.00 77.31 99 GLN A N 1
ATOM 819 C CA . GLN A 1 99 ? 4.901 10.951 -14.493 1.00 77.31 99 GLN A CA 1
ATOM 820 C C . GLN A 1 99 ? 4.979 11.674 -15.840 1.00 77.31 99 GLN A C 1
ATOM 822 O O . GLN A 1 99 ? 4.614 11.130 -16.885 1.00 77.31 99 GLN A O 1
ATOM 827 N N . ARG A 1 100 ? 5.483 12.914 -15.838 1.00 80.31 100 ARG A N 1
ATOM 828 C CA . ARG A 1 100 ? 5.549 13.779 -17.033 1.00 80.31 100 ARG A CA 1
ATOM 829 C C . ARG A 1 100 ? 4.168 13.911 -17.712 1.00 80.31 100 ARG A C 1
ATOM 831 O O . ARG A 1 100 ? 3.244 14.486 -17.139 1.00 80.31 100 ARG A O 1
ATOM 838 N N . LYS A 1 101 ? 4.030 13.386 -18.937 1.00 83.62 101 LYS A N 1
ATOM 839 C CA . LYS A 1 101 ? 2.801 13.405 -19.750 1.00 83.62 101 LYS A CA 1
ATOM 840 C C . LYS A 1 101 ? 1.985 12.107 -19.655 1.00 83.62 101 LYS A C 1
ATOM 842 O O . LYS A 1 101 ? 0.976 11.994 -20.339 1.00 83.62 101 LYS A O 1
ATOM 847 N N . ARG A 1 102 ? 2.405 11.132 -18.840 1.00 83.12 102 ARG A N 1
ATOM 848 C CA . ARG A 1 102 ? 1.718 9.843 -18.679 1.00 83.12 102 ARG A CA 1
ATOM 849 C C . ARG A 1 102 ? 1.137 9.702 -17.275 1.00 83.12 102 ARG A C 1
ATOM 851 O O . ARG A 1 102 ? 1.738 10.134 -16.291 1.00 83.12 102 ARG A O 1
ATOM 858 N N . VAL A 1 103 ? -0.040 9.093 -17.201 1.00 88.19 103 VAL A N 1
ATOM 859 C CA . VAL A 1 103 ? -0.653 8.648 -15.948 1.00 88.19 103 VAL A CA 1
ATOM 860 C C . VAL A 1 103 ? -0.382 7.156 -15.828 1.00 88.19 103 VAL A C 1
ATOM 862 O O . VAL A 1 103 ? -0.707 6.399 -16.737 1.00 88.19 103 VAL A O 1
ATOM 865 N N . LEU A 1 104 ? 0.250 6.762 -14.731 1.00 87.56 104 LEU A N 1
ATOM 866 C CA . LEU A 1 104 ? 0.457 5.377 -14.342 1.00 87.56 104 LEU A CA 1
ATOM 867 C C . LEU A 1 104 ? -0.626 5.010 -13.335 1.00 87.56 104 LEU A C 1
ATOM 869 O O . LEU A 1 104 ? -0.853 5.749 -12.374 1.00 87.56 104 LEU A O 1
ATOM 873 N N . TYR A 1 105 ? -1.290 3.888 -13.563 1.00 89.00 105 TYR A N 1
ATOM 874 C CA . TYR A 1 105 ? -2.253 3.342 -12.618 1.00 89.00 105 TYR A CA 1
ATOM 875 C C . TYR A 1 105 ? -1.540 2.448 -11.611 1.00 89.00 105 TYR A C 1
ATOM 877 O O . TYR A 1 105 ? -0.483 1.887 -11.902 1.00 89.00 105 TYR A O 1
ATOM 885 N N . ILE A 1 106 ? -2.100 2.384 -10.411 1.00 91.12 106 ILE A N 1
ATOM 886 C CA . ILE A 1 106 ? -1.569 1.617 -9.294 1.00 91.12 106 ILE A CA 1
ATOM 887 C C . ILE A 1 106 ? -2.649 0.625 -8.894 1.00 91.12 106 ILE A C 1
ATOM 889 O O . ILE A 1 106 ? -3.772 1.019 -8.581 1.00 91.12 106 ILE A O 1
ATOM 893 N N . GLU A 1 107 ? -2.304 -0.657 -8.900 1.00 89.88 107 GLU A N 1
ATOM 894 C CA . GLU A 1 107 ? -3.211 -1.721 -8.486 1.00 89.88 107 GLU A CA 1
ATOM 895 C C . GLU A 1 107 ? -2.689 -2.357 -7.202 1.00 89.88 107 GLU A C 1
ATOM 897 O O . GLU A 1 107 ? -1.583 -2.900 -7.169 1.00 89.88 107 GLU A O 1
ATOM 902 N N . PHE A 1 108 ? -3.491 -2.302 -6.143 1.00 88.88 108 PHE A N 1
ATOM 903 C CA . PHE A 1 108 ? -3.212 -3.021 -4.906 1.00 88.88 108 PHE A CA 1
ATOM 904 C C . PHE A 1 108 ? -3.706 -4.455 -5.051 1.00 88.88 108 PHE A C 1
ATOM 906 O O . PHE A 1 108 ? -4.898 -4.706 -5.227 1.00 88.88 108 PHE A O 1
ATOM 913 N N . GLU A 1 109 ? -2.799 -5.418 -4.966 1.00 86.56 109 GLU A N 1
ATOM 914 C CA . GLU A 1 109 ? -3.199 -6.812 -4.905 1.00 86.56 109 GLU A CA 1
ATOM 915 C C . GLU A 1 109 ? -3.757 -7.117 -3.529 1.00 86.56 109 GLU A C 1
ATOM 917 O O . GLU A 1 109 ? -3.125 -6.827 -2.512 1.00 86.56 109 GLU A O 1
ATOM 922 N N . ARG A 1 110 ? -4.913 -7.779 -3.494 1.00 76.38 110 ARG A N 1
ATOM 923 C CA . ARG A 1 110 ? -5.424 -8.334 -2.241 1.00 76.38 110 ARG A CA 1
ATOM 924 C C . ARG A 1 110 ? -6.524 -7.473 -1.631 1.00 76.38 110 ARG A C 1
ATOM 926 O O . ARG A 1 110 ? -7.399 -7.970 -0.924 1.00 76.38 110 ARG A O 1
ATOM 933 N N . LEU A 1 111 ? -6.389 -6.153 -1.792 1.00 81.12 111 LEU A N 1
ATOM 934 C CA . LEU A 1 111 ? -6.954 -5.132 -0.902 1.00 81.12 111 LEU A CA 1
ATOM 935 C C . LEU A 1 111 ? -8.402 -4.790 -1.273 1.00 81.12 111 LEU A C 1
ATOM 937 O O . LEU A 1 111 ? -8.668 -3.849 -2.012 1.00 81.12 111 LEU A O 1
ATOM 941 N N . HIS A 1 112 ? -9.338 -5.602 -0.777 1.00 72.19 112 HIS A N 1
ATOM 942 C CA . HIS A 1 112 ? -10.731 -5.650 -1.235 1.00 72.19 112 HIS A CA 1
ATOM 943 C C . HIS A 1 112 ? -11.688 -4.662 -0.539 1.00 72.19 112 HIS A C 1
ATOM 945 O O . HIS A 1 112 ? -12.755 -4.386 -1.073 1.00 72.19 112 HIS A O 1
ATOM 951 N N . LEU A 1 113 ? -11.316 -4.085 0.610 1.00 81.31 113 LEU A N 1
ATOM 952 C CA . LEU A 1 113 ? -12.139 -3.113 1.355 1.00 81.31 113 LEU A CA 1
ATOM 953 C C . LEU A 1 113 ? -11.718 -1.656 1.113 1.00 81.31 113 LEU A C 1
ATOM 955 O O . LEU A 1 113 ? -11.811 -0.820 2.010 1.00 81.31 113 LEU A O 1
ATOM 959 N N . VAL A 1 114 ? -11.216 -1.342 -0.082 1.00 84.81 114 VAL A N 1
ATOM 960 C CA . VAL A 1 114 ? -10.907 0.041 -0.467 1.00 84.81 114 VAL A CA 1
ATOM 961 C C . VAL A 1 114 ? -12.144 0.686 -1.074 1.00 84.81 114 VAL A C 1
ATOM 963 O O . VAL A 1 114 ? -12.684 0.215 -2.073 1.00 84.81 114 VAL A O 1
ATOM 966 N N . CYS A 1 115 ? -12.563 1.814 -0.513 1.00 85.38 115 CYS A N 1
ATOM 967 C CA . CYS A 1 115 ? -13.638 2.604 -1.083 1.00 85.38 115 CYS A CA 1
ATOM 968 C C . CYS A 1 115 ? -13.160 3.324 -2.350 1.00 85.38 115 CYS A C 1
ATOM 970 O O . CYS A 1 115 ? -12.306 4.207 -2.292 1.00 85.38 115 CYS A O 1
ATOM 972 N N . PHE A 1 116 ? -13.756 3.018 -3.504 1.00 80.62 116 PHE A N 1
ATOM 973 C CA . PHE A 1 116 ? -13.400 3.658 -4.779 1.00 80.62 116 PHE A CA 1
ATOM 974 C C . PHE A 1 116 ? -13.823 5.130 -4.892 1.00 80.62 116 PHE A C 1
ATOM 976 O O . PHE A 1 116 ? -13.417 5.803 -5.837 1.00 80.62 116 PHE A O 1
ATOM 983 N N . GLN A 1 117 ? -14.609 5.642 -3.939 1.00 85.12 117 GLN A N 1
ATOM 984 C CA . GLN A 1 117 ? -14.955 7.060 -3.892 1.00 85.12 117 GLN A CA 1
ATOM 985 C C . GLN A 1 117 ? -13.901 7.891 -3.152 1.00 85.12 117 GLN A C 1
ATOM 987 O O . GLN A 1 117 ? -13.417 8.885 -3.688 1.00 85.12 11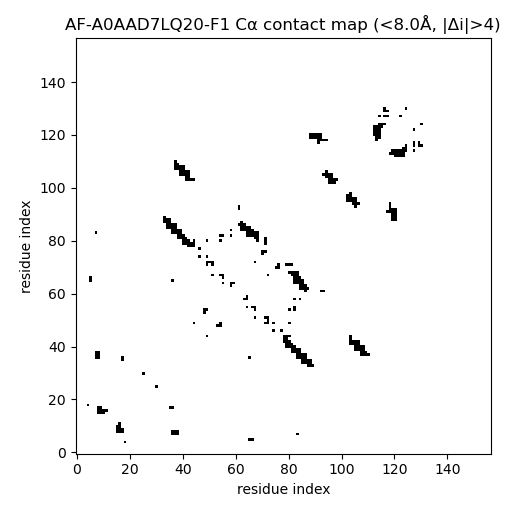7 GLN A O 1
ATOM 992 N N . CYS A 1 118 ? -13.582 7.522 -1.908 1.00 85.62 118 CYS A N 1
ATOM 993 C CA . CYS A 1 118 ? -12.710 8.315 -1.031 1.00 85.62 118 CYS A CA 1
ATOM 994 C C . CYS A 1 118 ? -11.283 7.750 -0.920 1.00 85.62 118 CYS A C 1
ATOM 996 O O . CYS A 1 118 ? -10.407 8.376 -0.323 1.00 85.62 118 CYS A O 1
ATOM 998 N N . GLY A 1 119 ? -11.045 6.556 -1.474 1.00 83.88 119 GLY A N 1
ATOM 999 C CA . GLY A 1 119 ? -9.762 5.852 -1.475 1.00 83.88 119 GLY A CA 1
ATOM 1000 C C . GLY A 1 119 ? -9.302 5.354 -0.102 1.00 83.88 119 GLY A C 1
ATOM 1001 O O . GLY A 1 119 ? -8.146 4.967 0.032 1.00 83.88 119 GLY A O 1
ATOM 1002 N N . LYS A 1 120 ? -10.163 5.379 0.922 1.00 87.50 120 LYS A N 1
ATOM 1003 C CA . LYS A 1 120 ? -9.856 4.869 2.268 1.00 87.50 120 LYS A CA 1
ATOM 1004 C C . LYS A 1 120 ? -10.206 3.390 2.385 1.00 87.50 120 LYS A C 1
ATOM 1006 O O . LYS A 1 120 ? -11.146 2.916 1.747 1.00 87.50 120 LYS A O 1
ATOM 1011 N N . TYR A 1 121 ? -9.458 2.682 3.221 1.00 86.44 121 TYR A N 1
ATOM 1012 C CA . TYR A 1 121 ? -9.724 1.289 3.557 1.00 86.44 121 TYR A CA 1
ATOM 1013 C C . TYR A 1 121 ? -10.787 1.168 4.665 1.00 86.44 121 TYR A C 1
ATOM 1015 O O . TYR A 1 121 ? -10.916 2.054 5.508 1.00 86.44 121 TYR A O 1
ATOM 1023 N N . GLY A 1 122 ? -11.538 0.066 4.672 1.00 85.38 122 GLY A N 1
ATOM 1024 C CA . GLY A 1 122 ? -12.458 -0.319 5.750 1.00 85.38 122 GLY A CA 1
ATOM 1025 C C . GLY A 1 122 ? -13.944 -0.147 5.437 1.00 85.38 122 GLY A C 1
ATOM 1026 O O . GLY A 1 122 ? -14.775 -0.464 6.281 1.00 85.38 122 GLY A O 1
ATOM 1027 N N . HIS A 1 123 ? -14.298 0.334 4.245 1.00 86.44 123 HIS A N 1
ATOM 1028 C CA . HIS A 1 123 ? -15.690 0.446 3.811 1.00 86.44 123 HIS A CA 1
ATOM 1029 C C . HIS A 1 123 ? -15.794 0.408 2.285 1.00 86.44 123 HIS A C 1
ATOM 1031 O O . HIS A 1 123 ? -14.819 0.629 1.565 1.00 86.44 123 HIS A O 1
ATOM 1037 N N . THR A 1 124 ? -16.994 0.135 1.789 1.00 86.06 124 THR A N 1
ATOM 1038 C CA . THR A 1 124 ? -17.305 0.130 0.358 1.00 86.06 124 THR A CA 1
ATOM 1039 C C . THR A 1 124 ? -17.922 1.463 -0.065 1.00 86.06 124 THR A C 1
ATOM 1041 O O . THR A 1 124 ? -18.230 2.317 0.766 1.00 86.06 124 THR A O 1
ATOM 1044 N N . LYS A 1 125 ? -18.136 1.673 -1.367 1.00 83.62 125 LYS A N 1
ATOM 1045 C CA . LYS A 1 125 ? -18.776 2.903 -1.859 1.00 83.62 125 LYS A CA 1
ATOM 1046 C C . LYS A 1 125 ? -20.169 3.105 -1.248 1.00 83.62 125 LYS A C 1
ATOM 1048 O O . LYS A 1 125 ? -20.522 4.229 -0.909 1.00 83.62 125 LYS A O 1
ATOM 1053 N N . GLU A 1 126 ? -20.920 2.021 -1.076 1.00 85.31 126 GLU A N 1
ATOM 1054 C CA . GLU A 1 126 ? -22.292 2.012 -0.551 1.00 85.31 126 GLU A CA 1
ATOM 1055 C C . GLU A 1 126 ? -22.350 2.452 0.917 1.00 85.31 126 GLU A C 1
ATOM 1057 O O . GLU A 1 126 ? -23.359 2.971 1.379 1.00 85.31 126 GLU A O 1
ATOM 1062 N N . THR A 1 127 ? -21.249 2.271 1.647 1.00 85.25 127 THR A N 1
ATOM 1063 C CA . THR A 1 127 ? -21.110 2.607 3.071 1.00 85.25 127 THR A CA 1
ATOM 1064 C C . THR A 1 127 ? -20.228 3.841 3.286 1.00 85.25 127 THR A C 1
ATOM 1066 O O . THR A 1 127 ? -19.767 4.114 4.394 1.00 85.25 127 THR A O 1
ATOM 1069 N N . CYS A 1 128 ? -19.975 4.615 2.224 1.00 87.88 128 CYS A N 1
ATOM 1070 C CA . CYS A 1 128 ? -19.083 5.763 2.266 1.00 87.88 128 CYS A CA 1
ATOM 1071 C C . CYS A 1 128 ? -19.777 7.026 2.781 1.00 87.88 128 CYS A C 1
ATOM 1073 O O . CYS A 1 128 ? -20.613 7.621 2.102 1.00 87.88 128 CYS A O 1
ATOM 1075 N N . TYR A 1 129 ? -19.326 7.503 3.941 1.00 86.62 129 TYR A N 1
ATOM 1076 C CA . TYR A 1 129 ? -19.810 8.737 4.565 1.00 86.62 129 TYR A CA 1
ATOM 1077 C C . TYR A 1 129 ? -19.638 9.989 3.681 1.00 86.62 129 TYR A C 1
ATOM 1079 O O . TYR A 1 129 ? -20.468 10.894 3.675 1.00 86.62 129 TYR A O 1
ATOM 1087 N N . GLU A 1 130 ? -18.564 10.057 2.888 1.00 79.06 130 GLU A N 1
ATOM 1088 C CA . GLU A 1 130 ? -18.310 11.204 2.003 1.00 79.06 130 GLU A CA 1
ATOM 1089 C C . GLU A 1 130 ? -19.270 11.255 0.797 1.00 79.06 130 GLU A C 1
ATOM 1091 O O . GLU A 1 130 ? -19.439 12.318 0.196 1.00 79.06 130 GLU A O 1
ATOM 1096 N N . VAL A 1 131 ? -19.896 10.126 0.435 1.00 71.50 131 VAL A N 1
ATOM 1097 C CA . VAL A 1 131 ? -20.936 10.058 -0.608 1.00 71.50 131 VAL A CA 1
ATOM 1098 C C . VAL A 1 131 ? -22.273 10.508 -0.038 1.00 71.50 131 VAL A C 1
ATOM 1100 O O . VAL A 1 131 ? -22.890 11.417 -0.591 1.00 71.50 131 VAL A O 1
ATOM 1103 N N . THR A 1 132 ? -22.680 9.938 1.099 1.00 66.75 132 THR A N 1
ATOM 1104 C CA . THR A 1 132 ? -23.984 10.217 1.716 1.00 66.75 132 THR A CA 1
ATOM 1105 C C . THR A 1 132 ? -24.159 11.695 2.067 1.00 66.75 132 THR A C 1
ATOM 1107 O O . THR A 1 132 ? -25.230 12.256 1.842 1.00 66.75 132 THR A O 1
ATOM 1110 N N . HIS A 1 133 ? -23.103 12.379 2.516 1.00 61.12 133 HIS A N 1
ATOM 1111 C CA . HIS A 1 133 ? -23.162 13.821 2.781 1.00 61.12 133 HIS A CA 1
ATOM 1112 C C . HIS A 1 133 ? -23.222 14.696 1.521 1.00 61.12 133 HIS A C 1
ATOM 1114 O O . HIS A 1 133 ? -23.833 15.766 1.548 1.00 61.12 133 HIS A O 1
ATOM 1120 N N . LYS A 1 134 ? -22.618 14.264 0.405 1.00 60.22 134 LYS A N 1
ATOM 1121 C CA . LYS A 1 134 ? -22.725 14.986 -0.875 1.00 60.22 134 LYS A CA 1
ATOM 1122 C C . LYS A 1 134 ? -24.118 14.843 -1.478 1.00 60.22 134 LYS A C 1
ATOM 1124 O O . LYS A 1 134 ? -24.658 15.828 -1.965 1.00 60.22 134 LYS A O 1
ATOM 1129 N N . GLU A 1 135 ? -24.709 13.655 -1.405 1.00 58.56 135 GLU A N 1
ATOM 1130 C CA . GLU A 1 135 ? -26.078 13.409 -1.872 1.00 58.56 135 GLU A CA 1
ATOM 1131 C C . GLU A 1 135 ? -27.106 14.191 -1.045 1.00 58.56 135 GLU A C 1
ATOM 1133 O O . GLU A 1 135 ? -28.011 14.795 -1.612 1.00 58.56 135 GLU A O 1
ATOM 1138 N N . GLN A 1 136 ? -26.929 14.288 0.277 1.00 57.59 136 GLN A N 1
ATOM 1139 C CA . GLN A 1 136 ? -27.798 15.110 1.126 1.00 57.59 136 GLN A CA 1
ATOM 1140 C C . GLN A 1 136 ? -27.703 16.608 0.800 1.00 57.59 136 GLN A C 1
ATOM 1142 O O . GLN A 1 136 ? -28.733 17.259 0.674 1.00 57.59 136 GLN A O 1
ATOM 1147 N N . ALA A 1 137 ? -26.503 17.160 0.590 1.00 57.69 137 ALA A N 1
ATOM 1148 C CA . ALA A 1 137 ? -26.344 18.571 0.217 1.00 57.69 137 ALA A CA 1
ATOM 1149 C C . ALA A 1 137 ? -26.941 18.899 -1.168 1.00 57.69 137 ALA A C 1
ATOM 1151 O O . ALA A 1 137 ? -27.527 19.967 -1.372 1.00 57.69 137 ALA A O 1
ATOM 1152 N N . VAL A 1 138 ? -26.826 17.971 -2.122 1.00 58.94 138 VAL A N 1
ATOM 1153 C CA . VAL A 1 138 ? -27.448 18.097 -3.449 1.00 58.94 138 VAL A CA 1
ATOM 1154 C C . VAL A 1 138 ? -28.973 18.008 -3.348 1.00 58.94 138 VAL A C 1
ATOM 1156 O O . VAL A 1 138 ? -29.666 18.825 -3.944 1.00 58.94 138 VAL A O 1
ATOM 1159 N N . ASN A 1 139 ? -29.511 17.101 -2.533 1.00 58.62 139 ASN A N 1
ATOM 1160 C CA . ASN A 1 139 ? -30.958 16.971 -2.354 1.00 58.62 139 ASN A CA 1
ATOM 1161 C C . ASN A 1 139 ? -31.566 18.185 -1.629 1.00 58.62 139 ASN A C 1
ATOM 1163 O O . ASN A 1 139 ? -32.634 18.652 -2.020 1.00 58.62 139 ASN A O 1
ATOM 1167 N N . THR A 1 140 ? -30.869 18.754 -0.639 1.00 60.19 140 THR A N 1
ATOM 1168 C CA . THR A 1 140 ? -31.294 19.994 0.032 1.00 60.19 140 THR A CA 1
ATOM 1169 C C . THR A 1 140 ? -31.317 21.173 -0.943 1.00 60.19 140 THR A C 1
ATOM 1171 O O . THR A 1 140 ? -32.326 21.870 -1.028 1.00 60.19 140 THR A O 1
ATOM 1174 N N . SER A 1 141 ? -30.268 21.350 -1.757 1.00 60.12 141 SER A N 1
ATOM 1175 C CA . SER A 1 141 ? -30.219 22.434 -2.756 1.00 60.12 141 SER A CA 1
ATOM 1176 C C . SER A 1 141 ? -31.227 22.264 -3.902 1.00 60.12 141 SER A C 1
ATOM 1178 O O . SER A 1 141 ? -31.786 23.254 -4.376 1.00 60.12 141 SER A O 1
ATOM 1180 N N . MET A 1 142 ? -31.522 21.027 -4.321 1.00 59.69 142 MET A N 1
ATOM 1181 C CA . MET A 1 142 ? -32.607 20.745 -5.268 1.00 59.69 142 MET A CA 1
ATOM 1182 C C . MET A 1 142 ? -33.983 21.073 -4.676 1.00 59.69 142 MET A C 1
ATOM 1184 O O . MET A 1 142 ? -34.791 21.703 -5.356 1.00 59.69 142 MET A O 1
ATOM 1188 N N . SER A 1 143 ? -34.223 20.733 -3.404 1.00 59.28 143 SER A N 1
ATOM 1189 C CA . SER A 1 143 ? -35.487 21.047 -2.727 1.00 59.28 143 SER A CA 1
ATOM 1190 C C . SER A 1 143 ? -35.711 22.558 -2.552 1.00 59.28 143 SER A C 1
ATOM 1192 O O . SER A 1 143 ? -36.810 23.050 -2.798 1.00 59.28 143 SER A O 1
ATOM 1194 N N . GLU A 1 144 ? -34.668 23.333 -2.233 1.00 58.34 144 GLU A N 1
ATOM 1195 C CA . GLU A 1 144 ? -34.751 24.799 -2.135 1.00 58.34 144 GLU A CA 1
ATOM 1196 C C . GLU A 1 144 ? -35.030 25.457 -3.496 1.00 58.34 144 GLU A C 1
ATOM 1198 O O . GLU A 1 144 ? -35.832 26.390 -3.594 1.00 58.34 144 GLU A O 1
ATOM 1203 N N . ALA A 1 145 ? -34.422 24.948 -4.572 1.00 59.47 145 ALA A N 1
ATOM 1204 C CA . ALA A 1 145 ? -34.655 25.442 -5.928 1.00 59.47 145 ALA A CA 1
ATOM 1205 C C . ALA A 1 145 ? -36.071 25.125 -6.453 1.00 59.47 145 ALA A C 1
ATOM 1207 O O . ALA A 1 145 ? -36.606 25.882 -7.266 1.00 59.47 145 ALA A O 1
ATOM 1208 N N . GLU A 1 146 ? -36.692 24.031 -6.006 1.00 59.38 146 GLU A N 1
ATOM 1209 C CA . GLU A 1 146 ? -38.086 23.685 -6.321 1.00 59.38 146 GLU A CA 1
ATOM 1210 C C . GLU A 1 146 ? -39.086 24.550 -5.542 1.00 59.38 146 GLU A C 1
ATOM 1212 O O . GLU A 1 146 ? -40.055 25.038 -6.128 1.00 59.38 146 GLU A O 1
ATOM 1217 N N . VAL A 1 147 ? -38.812 24.840 -4.264 1.00 58.34 147 VAL A N 1
ATOM 1218 C CA . VAL A 1 147 ? -39.626 25.753 -3.438 1.00 58.34 147 VAL A CA 1
ATOM 1219 C C . VAL A 1 147 ? -39.645 27.173 -4.021 1.00 58.34 147 VAL A C 1
ATOM 1221 O O . VAL A 1 147 ? -40.707 27.788 -4.120 1.00 58.34 147 VAL A O 1
ATOM 1224 N N . LEU A 1 148 ? -38.500 27.687 -4.486 1.00 58.06 148 LEU A N 1
ATOM 1225 C CA . LEU A 1 148 ? -38.409 29.027 -5.084 1.00 58.06 148 LEU A CA 1
ATOM 1226 C C . LEU A 1 148 ? -39.132 29.146 -6.437 1.00 58.06 148 LEU A C 1
ATOM 1228 O O . LEU A 1 148 ? -39.626 30.222 -6.773 1.00 58.06 148 LEU A O 1
ATOM 1232 N N . LYS A 1 149 ? -39.259 28.052 -7.199 1.00 59.41 149 LYS A N 1
ATOM 1233 C CA . LYS A 1 149 ? -40.050 28.030 -8.443 1.00 59.41 149 LYS A CA 1
ATOM 1234 C C . LYS A 1 149 ? -41.561 28.075 -8.187 1.00 59.41 149 LYS A C 1
ATOM 1236 O O . LYS A 1 149 ? -42.293 28.551 -9.049 1.00 59.41 149 LYS A O 1
ATOM 1241 N N . GLY A 1 150 ? -42.025 27.636 -7.014 1.00 53.16 150 GLY A N 1
ATOM 1242 C CA . GLY A 1 150 ? -43.438 27.684 -6.615 1.00 53.16 150 GLY A CA 1
ATOM 1243 C C . GLY A 1 150 ? -43.936 29.063 -6.160 1.00 53.16 150 GLY A C 1
ATOM 1244 O O . GLY A 1 150 ? -45.141 29.294 -6.129 1.00 53.16 150 GLY A O 1
ATOM 1245 N N . LEU A 1 151 ? -43.033 29.996 -5.839 1.00 55.78 151 LEU A N 1
ATOM 1246 C CA . LEU A 1 151 ? -43.368 31.339 -5.332 1.00 55.78 151 LEU A CA 1
ATOM 1247 C C . LEU A 1 151 ? -43.425 32.422 -6.431 1.00 55.78 151 LEU A C 1
ATOM 1249 O O . LEU A 1 151 ? -43.705 33.581 -6.141 1.00 55.78 151 LEU A O 1
ATOM 1253 N N . GLY A 1 152 ? -43.167 32.061 -7.693 1.00 51.19 152 GLY A N 1
ATOM 1254 C CA . GLY A 1 152 ? -42.990 32.998 -8.811 1.00 51.19 152 GLY A CA 1
ATOM 1255 C C . GLY A 1 152 ? -44.210 33.263 -9.703 1.00 51.19 152 GLY A C 1
ATOM 1256 O O . GLY A 1 152 ? -44.038 33.856 -10.764 1.00 51.19 152 GLY A O 1
ATOM 1257 N N . THR A 1 153 ? -45.426 32.842 -9.337 1.00 55.69 153 THR A N 1
ATOM 1258 C CA . THR A 1 153 ? -46.626 33.065 -10.172 1.00 55.69 153 THR A CA 1
ATOM 1259 C C . THR A 1 153 ? -47.815 33.607 -9.383 1.00 55.69 153 THR A C 1
ATOM 1261 O O . THR A 1 153 ? -48.851 32.960 -9.280 1.00 55.69 153 THR A O 1
ATOM 1264 N N . SER A 1 154 ? -47.705 34.823 -8.859 1.00 54.03 154 SER A N 1
ATOM 1265 C CA . SER A 1 154 ? -48.865 35.709 -8.716 1.00 54.03 154 SER A CA 1
ATOM 1266 C C . SER A 1 154 ? -48.368 37.127 -8.500 1.00 54.03 154 SER A C 1
ATOM 1268 O O . SER A 1 154 ? -47.779 37.379 -7.464 1.00 54.03 154 SER A O 1
ATOM 1270 N N . PHE A 1 155 ? -48.542 38.006 -9.482 1.00 41.28 155 PHE A N 1
ATOM 1271 C CA . PHE A 1 155 ? -48.902 39.426 -9.349 1.00 41.28 155 PHE A CA 1
ATOM 1272 C C . PHE A 1 155 ? -48.808 40.027 -10.756 1.00 41.28 155 PHE A C 1
ATOM 1274 O O . PHE A 1 155 ? -47.767 40.523 -11.175 1.00 41.28 155 PHE A O 1
ATOM 1281 N N . GLY A 1 156 ? -49.903 39.893 -11.505 1.00 43.56 156 GLY A N 1
ATOM 1282 C CA . GLY A 1 156 ? -50.166 40.689 -12.697 1.00 43.56 156 GLY A CA 1
ATOM 1283 C C . GLY A 1 156 ? -51.138 41.805 -12.331 1.00 43.56 156 GLY A C 1
ATOM 1284 O O . GLY A 1 156 ? -52.231 41.514 -11.847 1.00 43.56 156 GLY A O 1
ATOM 1285 N N . TRP A 1 157 ? -50.710 43.046 -12.546 1.00 41.19 157 TRP A N 1
ATOM 1286 C CA . TRP A 1 157 ? -51.548 44.211 -12.822 1.00 41.19 157 TRP A CA 1
ATOM 1287 C C . TRP A 1 157 ? -50.937 44.914 -14.029 1.00 41.19 157 TRP A C 1
ATOM 1289 O O . TRP A 1 157 ? -49.688 45.022 -14.052 1.00 41.19 157 TRP A O 1
#

Solvent-accessible surface area (backbone atoms only — not comparable to full-atom values): 9548 Å² total; per-residue (Å²): 127,66,66,73,80,74,44,75,68,44,67,59,94,89,38,81,52,79,86,74,83,90,59,91,89,72,51,84,89,77,57,78,85,46,62,43,60,40,45,34,36,33,53,76,51,59,76,91,58,37,44,58,68,55,44,43,61,58,35,53,78,68,27,48,61,74,45,69,39,67,53,26,63,68,56,77,46,78,64,38,38,41,37,31,26,38,35,57,48,87,41,65,57,70,54,64,47,77,56,92,96,44,77,41,50,44,44,67,54,85,65,79,44,49,11,85,78,74,31,32,55,82,36,45,62,94,68,32,66,77,50,57,56,52,53,50,55,51,52,52,54,51,51,54,57,53,55,59,65,72,71,72,83,82,88,88,132